Protein AF-Q2LQ74-F1 (afdb_monomer)

Sequence (138 aa):
MLEENQHVRLFPEARRLSMDRFRWEEEKEQRQAEYLKRHEYMARLFVEDRLTFERERKRLLDEFFNGIEDKDRRRRLRTLQTSFEEKMKHAGSARNRFVLVQTFFWDHFLKTWQPCIRKMDTLLKNYAGKIADLSDPS

Foldseek 3Di:
DPDPPPPVPDDPPVVVVVVVVVVVVVVVVVVVVVVVVVVVVLVCCVPPPVVVNVVVVVVVLVVVLVPDPDPVVSVVVVVVVVVLVVCLVPLPDPVSSVVVVVVVVVVCCVPPVVVVVVVVVVVVVVVVVVVVCVVDPD

Secondary structure (DSSP, 8-state):
--STTSTTSS-HHHHHHHHHHHHHHHHHHHHHHHHHHHHHHHHHHHHH-HHHHHHHHHHHHHHHHHT---HHHHHHHHHHHHHHHHHHHHT-SHHHHHHHHHHHHHHHIIIIIHHHHHHHHHHHHHHHHHHHHHHS--

Organism: Syntrophus aciditrophicus (strain SB) (NCBI:txid56780)

pLDDT: mean 82.55, std 15.13, range [39.53, 96.0]

Radius of gyration: 24.01 Å; Cα contacts (8 Å, |Δi|>4): 24; chains: 1; bounding box: 74×33×54 Å

Solvent-accessible surface area (backbone atoms only — not comparable to full-atom values): 7816 Å² total; per-residue (Å²): 143,87,76,87,79,64,83,83,75,79,50,76,64,60,53,48,56,51,50,54,48,52,50,51,52,52,55,45,51,53,51,5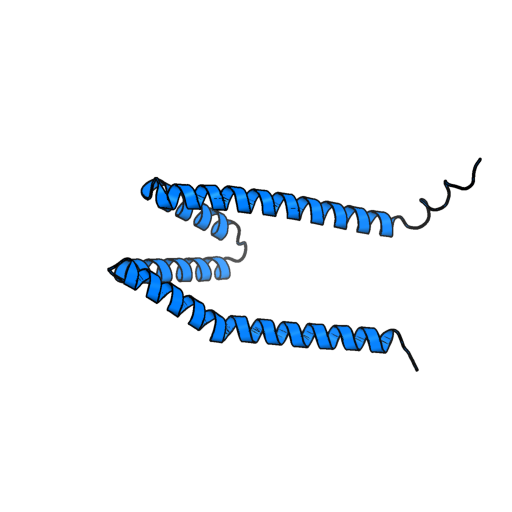0,52,53,52,52,55,52,48,54,52,50,56,48,25,57,75,76,35,55,68,60,29,54,52,50,52,50,52,53,52,50,53,56,46,69,70,43,82,54,61,68,62,33,50,54,53,50,54,50,52,50,55,50,50,52,54,52,65,70,38,72,50,73,66,46,34,51,51,51,52,52,50,54,49,52,53,45,37,65,74,49,48,52,56,50,52,51,52,50,52,52,52,52,52,55,50,53,50,55,50,53,56,68,74,56,77,126

Structure (mmCIF, N/CA/C/O backbone):
data_AF-Q2LQ74-F1
#
_entry.id   AF-Q2LQ74-F1
#
loop_
_atom_site.group_PDB
_atom_site.id
_atom_site.type_symbol
_atom_site.label_atom_id
_atom_site.label_alt_id
_atom_site.label_comp_id
_atom_site.label_asym_id
_atom_site.label_entity_id
_atom_site.label_seq_id
_atom_site.pdbx_PDB_ins_code
_atom_site.Cartn_x
_atom_site.Cartn_y
_atom_site.Cartn_z
_atom_site.occupancy
_atom_site.B_iso_or_equiv
_atom_site.auth_seq_id
_atom_site.auth_comp_id
_atom_site.auth_asym_id
_atom_site.auth_atom_id
_atom_site.pdbx_PDB_model_num
ATOM 1 N N . MET A 1 1 ? 58.537 13.098 -13.949 1.00 44.66 1 MET A N 1
ATOM 2 C CA . MET A 1 1 ? 57.210 13.524 -13.451 1.00 44.66 1 MET A CA 1
ATOM 3 C C . MET A 1 1 ? 56.448 14.176 -14.592 1.00 44.66 1 MET A C 1
ATOM 5 O O . MET A 1 1 ? 56.652 15.366 -14.754 1.00 44.66 1 MET A O 1
ATOM 9 N N . LEU A 1 2 ? 55.675 13.434 -15.404 1.00 44.81 2 LEU A N 1
ATOM 10 C CA . LEU A 1 2 ? 54.627 13.982 -16.300 1.00 44.81 2 LEU A CA 1
ATOM 11 C C . LEU A 1 2 ? 53.886 12.894 -17.130 1.00 44.81 2 LEU A C 1
ATOM 13 O O . LEU A 1 2 ? 53.505 13.156 -18.261 1.00 44.81 2 LEU A O 1
ATOM 17 N N . GLU A 1 3 ? 53.639 11.686 -16.603 1.00 39.97 3 GLU A N 1
ATOM 18 C CA . GLU A 1 3 ? 52.863 10.659 -17.350 1.00 39.97 3 GLU A CA 1
ATOM 19 C C . GLU A 1 3 ? 51.535 10.235 -16.703 1.00 39.97 3 GLU A C 1
ATOM 21 O O . GLU A 1 3 ? 50.737 9.553 -17.335 1.00 39.97 3 GLU A O 1
ATOM 26 N N . GLU A 1 4 ? 51.194 10.718 -15.507 1.00 44.44 4 GLU A N 1
ATOM 27 C CA . GLU A 1 4 ? 49.927 10.337 -14.853 1.00 44.44 4 GLU A CA 1
ATOM 28 C C . GLU A 1 4 ? 48.695 11.143 -15.308 1.00 44.44 4 GLU A C 1
ATOM 30 O O . GLU A 1 4 ? 47.569 10.821 -14.943 1.00 44.44 4 GLU A O 1
ATOM 35 N N . ASN A 1 5 ? 48.863 12.179 -16.137 1.00 47.34 5 ASN A N 1
ATOM 36 C CA . ASN A 1 5 ? 47.788 13.141 -16.432 1.00 47.34 5 ASN A CA 1
ATOM 37 C C . ASN A 1 5 ? 47.125 13.010 -17.818 1.00 47.34 5 ASN A C 1
ATOM 39 O O . ASN A 1 5 ? 46.320 13.868 -18.190 1.00 47.34 5 ASN A O 1
ATOM 43 N N . GLN A 1 6 ? 47.417 11.959 -18.594 1.00 41.50 6 GLN A N 1
ATOM 44 C CA . GLN A 1 6 ? 46.831 11.791 -19.937 1.00 41.50 6 GLN A CA 1
ATOM 45 C C . GLN A 1 6 ? 45.644 10.818 -20.007 1.00 41.50 6 GLN A C 1
ATOM 47 O O . GLN A 1 6 ? 44.796 10.967 -20.886 1.00 41.50 6 GLN A O 1
ATOM 52 N N . HIS A 1 7 ? 45.477 9.905 -19.045 1.00 39.53 7 HIS A N 1
ATOM 53 C CA . HIS A 1 7 ? 44.406 8.899 -19.112 1.00 39.53 7 HIS A CA 1
ATOM 54 C C . HIS A 1 7 ? 42.998 9.424 -18.776 1.00 39.53 7 HIS A C 1
ATOM 56 O O . HIS A 1 7 ? 41.995 8.768 -19.047 1.00 39.53 7 HIS A O 1
ATOM 62 N N . VAL A 1 8 ? 42.901 10.638 -18.230 1.00 46.75 8 VAL A N 1
ATOM 63 C CA . VAL A 1 8 ? 41.642 11.249 -17.770 1.00 46.75 8 VAL A CA 1
ATOM 64 C C . VAL A 1 8 ? 40.922 12.034 -18.888 1.00 46.75 8 VAL A C 1
ATOM 66 O O . VAL A 1 8 ? 39.775 12.458 -18.713 1.00 46.75 8 VAL A O 1
ATOM 69 N N . ARG A 1 9 ? 41.554 12.221 -20.059 1.00 47.66 9 ARG A N 1
ATOM 70 C CA . ARG A 1 9 ? 41.056 13.089 -21.148 1.00 47.66 9 ARG A CA 1
ATOM 71 C C . ARG A 1 9 ? 40.392 12.378 -22.333 1.00 47.66 9 ARG A C 1
ATOM 73 O O . ARG A 1 9 ? 39.990 13.072 -23.260 1.00 47.66 9 ARG A O 1
ATOM 80 N N . LEU A 1 10 ? 40.257 11.050 -22.337 1.00 49.75 10 LEU A N 1
ATOM 81 C CA . LEU A 1 10 ? 39.886 10.339 -23.572 1.00 49.75 10 LEU A CA 1
ATOM 82 C C . LEU A 1 10 ? 38.399 10.007 -23.762 1.00 49.75 10 LEU A C 1
ATOM 84 O O . LEU A 1 10 ? 38.015 9.756 -24.895 1.00 49.75 10 LEU A O 1
ATOM 88 N N . PHE A 1 11 ? 37.529 10.085 -22.747 1.00 50.53 11 PHE A N 1
ATOM 89 C CA . PHE A 1 11 ? 36.098 9.785 -22.948 1.00 50.53 11 PHE A CA 1
ATOM 90 C C . PHE A 1 11 ? 35.181 10.655 -22.068 1.00 50.53 11 PHE A C 1
ATOM 92 O O . PHE A 1 11 ? 34.838 10.267 -20.947 1.00 50.53 11 PHE A O 1
ATOM 99 N N . PRO A 1 12 ? 34.748 11.834 -22.556 1.00 57.25 12 PRO A N 1
ATOM 100 C CA . PRO A 1 12 ? 33.781 12.699 -21.865 1.00 57.25 12 PRO A CA 1
ATOM 101 C C . PRO A 1 12 ? 32.465 11.977 -21.535 1.00 57.25 12 PRO A C 1
ATOM 103 O O . PRO A 1 12 ? 31.821 12.255 -20.525 1.00 57.25 12 PRO A O 1
ATOM 106 N N . GLU A 1 13 ? 32.092 11.021 -22.382 1.00 54.84 13 GLU A N 1
ATOM 107 C CA . GLU A 1 13 ? 30.862 10.239 -22.296 1.00 54.84 13 GLU A CA 1
ATOM 108 C C . GLU A 1 13 ? 30.921 9.178 -21.185 1.00 54.84 13 GLU A C 1
ATOM 110 O O . GLU A 1 13 ? 29.977 9.046 -20.411 1.00 54.84 13 GLU A O 1
ATOM 115 N N . ALA A 1 14 ? 32.071 8.517 -20.999 1.00 57.34 14 ALA A N 1
ATOM 116 C CA . ALA A 1 14 ? 32.286 7.580 -19.892 1.00 57.34 14 ALA A CA 1
ATOM 117 C C . ALA A 1 14 ? 32.239 8.283 -18.524 1.00 57.34 14 ALA A C 1
ATOM 119 O O . ALA A 1 14 ? 31.691 7.742 -17.564 1.00 57.34 14 ALA A O 1
ATOM 120 N N . ARG A 1 15 ? 32.751 9.520 -18.445 1.00 56.72 15 ARG A N 1
ATOM 121 C CA . ARG A 1 15 ? 32.677 10.344 -17.228 1.00 56.72 15 ARG A CA 1
ATOM 122 C C . ARG A 1 15 ? 31.246 10.802 -16.926 1.00 56.72 15 ARG A C 1
ATOM 124 O O . ARG A 1 15 ? 30.856 10.821 -15.763 1.00 56.72 15 ARG A O 1
ATOM 131 N N . ARG A 1 16 ? 30.449 11.137 -17.950 1.00 59.38 16 ARG A N 1
ATOM 132 C CA . ARG A 1 16 ? 29.010 11.415 -17.777 1.00 59.38 16 ARG A CA 1
ATOM 133 C C . ARG A 1 16 ? 28.266 10.193 -17.262 1.00 59.38 16 ARG A C 1
ATOM 135 O O . ARG A 1 16 ? 27.610 10.294 -16.239 1.00 59.38 16 ARG A O 1
ATOM 142 N N . LEU A 1 17 ? 28.440 9.036 -17.899 1.00 64.19 17 LEU A N 1
ATOM 143 C CA . LEU A 1 17 ? 27.772 7.799 -17.490 1.00 64.19 17 LEU A CA 1
ATOM 144 C C . LEU A 1 17 ? 28.166 7.355 -16.072 1.00 64.19 17 LEU A C 1
ATOM 146 O O . LEU A 1 17 ? 27.326 6.816 -15.352 1.00 64.19 17 LEU A O 1
ATOM 150 N N . SER A 1 18 ? 29.414 7.590 -15.642 1.00 62.81 18 SER A N 1
ATOM 151 C CA . SER A 1 18 ? 29.829 7.309 -14.261 1.00 62.81 18 SER A CA 1
ATOM 152 C C . SER A 1 18 ? 29.241 8.309 -13.262 1.00 62.81 18 SER A C 1
ATOM 154 O O . SER A 1 18 ? 28.826 7.897 -12.183 1.00 62.81 18 SER A O 1
ATOM 156 N N . MET A 1 19 ? 29.167 9.601 -13.607 1.00 62.91 19 MET A N 1
ATOM 157 C CA . MET A 1 19 ? 28.520 10.613 -12.762 1.00 62.91 19 MET A CA 1
ATOM 158 C C . MET A 1 19 ? 27.007 10.401 -12.666 1.00 62.91 19 MET A C 1
ATOM 160 O O . MET A 1 19 ? 26.459 10.500 -11.574 1.00 62.91 19 MET A O 1
ATOM 164 N N . ASP A 1 20 ? 26.338 10.063 -13.767 1.00 71.62 20 ASP A N 1
ATOM 165 C CA . ASP A 1 20 ? 24.903 9.771 -13.786 1.00 71.62 20 ASP A CA 1
ATOM 166 C C . ASP A 1 20 ? 24.589 8.510 -12.969 1.00 71.62 20 ASP A C 1
ATOM 168 O O . ASP A 1 20 ? 23.612 8.486 -12.221 1.00 71.62 20 ASP A O 1
ATOM 172 N N . ARG A 1 21 ? 25.454 7.486 -13.034 1.00 70.31 21 ARG A N 1
ATOM 173 C CA . ARG A 1 21 ? 25.348 6.293 -12.182 1.00 70.31 21 ARG A CA 1
ATOM 174 C C . ARG A 1 21 ? 25.538 6.627 -10.703 1.00 70.31 21 ARG A C 1
ATOM 176 O O . ARG A 1 21 ? 24.722 6.200 -9.896 1.00 70.31 21 ARG A O 1
ATOM 183 N N . PHE A 1 22 ? 26.568 7.399 -10.359 1.00 67.56 22 PHE A N 1
ATOM 184 C CA . PHE A 1 22 ? 26.840 7.790 -8.973 1.00 67.56 22 PHE A CA 1
ATOM 185 C C . PHE A 1 22 ? 25.692 8.628 -8.392 1.00 67.56 22 PHE A C 1
ATOM 187 O O . PHE A 1 22 ? 25.221 8.349 -7.295 1.00 67.56 22 PHE A O 1
ATOM 194 N N . ARG A 1 23 ? 25.159 9.585 -9.166 1.00 73.19 23 ARG A N 1
ATOM 195 C CA . ARG A 1 23 ? 23.971 10.361 -8.777 1.00 73.19 23 ARG A CA 1
ATOM 196 C C . ARG A 1 23 ? 22.743 9.475 -8.599 1.00 73.19 23 ARG A C 1
ATOM 198 O O . ARG A 1 23 ? 22.017 9.650 -7.632 1.00 73.19 23 ARG A O 1
ATOM 205 N N . TRP A 1 24 ? 22.520 8.505 -9.484 1.00 75.19 24 TRP A N 1
ATOM 206 C CA . TRP A 1 24 ? 21.404 7.567 -9.351 1.00 75.19 24 TRP A CA 1
ATOM 207 C C . TRP A 1 24 ? 21.528 6.670 -8.110 1.00 75.19 24 TRP A C 1
ATOM 209 O O . TRP A 1 24 ? 20.523 6.396 -7.452 1.00 75.19 24 TRP A O 1
ATOM 219 N N . GLU A 1 25 ? 22.739 6.209 -7.786 1.00 76.44 25 GLU A N 1
ATOM 220 C CA . GLU A 1 25 ? 23.022 5.423 -6.579 1.00 76.44 25 GLU A CA 1
ATOM 221 C C . GLU A 1 25 ? 22.798 6.256 -5.312 1.00 76.44 25 GLU A C 1
ATOM 223 O O . GLU A 1 25 ? 22.089 5.812 -4.410 1.00 76.44 25 GLU A O 1
ATOM 228 N N . GLU A 1 26 ? 23.283 7.496 -5.286 1.00 73.06 26 GLU A N 1
ATOM 229 C CA . GLU A 1 26 ? 23.084 8.425 -4.172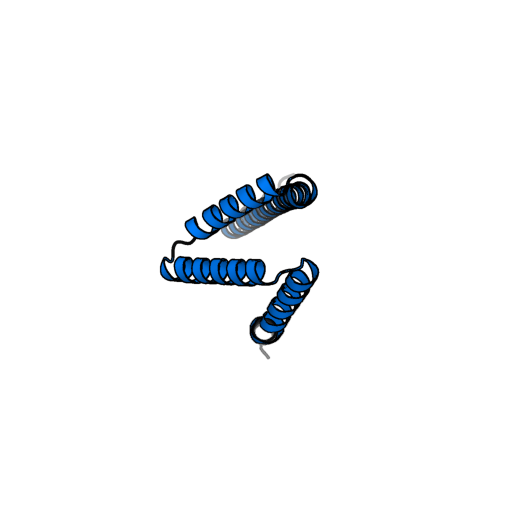 1.00 73.06 26 GLU A CA 1
ATOM 230 C C . GLU A 1 26 ? 21.598 8.804 -3.999 1.00 73.06 26 GLU A C 1
ATOM 232 O O . GLU A 1 26 ? 21.044 8.720 -2.902 1.00 73.06 26 GLU A O 1
ATOM 237 N N . GLU A 1 27 ? 20.887 9.109 -5.089 1.00 83.69 27 GLU A N 1
ATOM 238 C CA . GLU A 1 27 ? 19.434 9.341 -5.088 1.00 83.69 27 GLU A CA 1
ATOM 239 C C . GLU A 1 27 ? 18.643 8.092 -4.667 1.00 83.69 27 GLU A C 1
ATOM 241 O O . GLU A 1 27 ? 17.541 8.181 -4.114 1.00 83.69 27 GLU A O 1
ATOM 246 N N . LYS A 1 28 ? 19.158 6.892 -4.943 1.00 85.88 28 LYS A N 1
ATOM 247 C CA . LYS A 1 28 ? 18.555 5.634 -4.490 1.00 85.88 28 LYS A CA 1
ATOM 248 C C . LYS A 1 28 ? 18.747 5.449 -2.987 1.00 85.88 28 LYS A C 1
ATOM 250 O O . LYS A 1 28 ? 17.770 5.110 -2.317 1.00 85.88 28 LYS A O 1
ATOM 255 N N . GLU A 1 29 ? 19.946 5.682 -2.461 1.00 86.75 29 GLU A N 1
ATOM 256 C CA . GLU A 1 29 ? 20.230 5.591 -1.025 1.00 86.75 29 GLU A CA 1
ATOM 257 C C . GLU A 1 29 ? 19.414 6.606 -0.225 1.00 86.75 29 GLU A C 1
ATOM 259 O O . GLU A 1 29 ? 18.775 6.239 0.763 1.00 86.75 29 GLU A O 1
ATOM 264 N N . GLN A 1 30 ? 19.341 7.853 -0.695 1.00 89.94 30 GLN A N 1
ATOM 265 C CA . GLN A 1 30 ? 18.526 8.892 -0.066 1.00 89.94 30 GLN A CA 1
ATOM 266 C C . GLN A 1 30 ? 17.044 8.506 -0.039 1.00 89.94 30 GLN A C 1
ATOM 268 O O . GLN A 1 30 ? 16.415 8.553 1.021 1.00 89.94 30 GLN A O 1
ATOM 273 N N . ARG A 1 31 ? 16.492 8.032 -1.169 1.00 86.25 31 ARG A N 1
ATOM 274 C CA . ARG A 1 31 ? 15.109 7.528 -1.210 1.00 86.25 31 ARG A CA 1
ATOM 275 C C . ARG A 1 31 ? 14.910 6.378 -0.233 1.00 86.25 31 ARG A C 1
ATOM 277 O O . ARG A 1 31 ? 13.918 6.358 0.487 1.00 86.25 31 ARG A O 1
ATOM 284 N N . GLN A 1 32 ? 15.833 5.421 -0.188 1.00 89.06 32 GLN A N 1
ATOM 285 C CA . GLN A 1 32 ? 15.737 4.278 0.715 1.00 89.06 32 GLN A CA 1
ATOM 286 C C . GLN A 1 32 ? 15.742 4.710 2.187 1.00 89.06 32 GLN A C 1
ATOM 288 O O . GLN A 1 32 ? 14.907 4.233 2.958 1.00 89.06 32 GLN A O 1
ATOM 293 N N . ALA A 1 33 ? 16.632 5.627 2.571 1.00 92.69 33 ALA A N 1
ATOM 294 C CA . ALA A 1 33 ? 16.698 6.165 3.926 1.00 92.69 33 ALA A CA 1
ATOM 295 C C . ALA A 1 33 ? 15.403 6.900 4.311 1.00 92.69 33 ALA A C 1
ATOM 297 O O . ALA A 1 33 ? 14.868 6.690 5.403 1.00 92.69 33 ALA A O 1
ATOM 298 N N . GLU A 1 34 ? 14.852 7.709 3.403 1.00 91.06 34 GLU A N 1
ATOM 299 C CA . GLU A 1 34 ? 13.583 8.404 3.621 1.00 91.06 34 GLU A CA 1
ATOM 300 C C . GLU A 1 34 ? 12.411 7.421 3.773 1.00 91.06 34 GLU A C 1
ATOM 302 O O . GLU A 1 34 ? 11.614 7.544 4.708 1.00 91.06 34 GLU A O 1
ATOM 307 N N . TYR A 1 35 ? 12.338 6.398 2.913 1.00 88.50 35 TYR A N 1
ATOM 308 C CA . TYR A 1 35 ? 11.323 5.347 3.008 1.00 88.50 35 TYR A CA 1
ATOM 309 C C . TYR A 1 35 ? 11.407 4.580 4.327 1.00 88.50 35 TYR A C 1
ATOM 311 O O . TYR A 1 35 ? 10.372 4.347 4.952 1.00 88.50 35 TYR A O 1
ATOM 319 N N . LEU A 1 36 ? 12.611 4.213 4.772 1.00 92.31 36 LEU A N 1
ATOM 320 C CA . LEU A 1 36 ? 12.818 3.510 6.039 1.00 92.31 36 LEU A CA 1
ATOM 321 C C . LEU A 1 36 ? 12.385 4.365 7.230 1.00 92.31 36 LEU A C 1
ATOM 323 O O . LEU A 1 36 ? 11.611 3.899 8.065 1.00 92.31 36 LEU A O 1
ATOM 327 N N . LYS A 1 37 ? 12.800 5.634 7.271 1.00 94.12 37 LYS A N 1
ATOM 328 C CA . LYS A 1 37 ? 12.412 6.570 8.334 1.00 94.12 37 LYS A CA 1
ATOM 329 C C . LYS A 1 37 ? 10.896 6.772 8.383 1.00 94.12 37 LYS A C 1
ATOM 331 O O . LYS A 1 37 ? 10.295 6.757 9.457 1.00 94.12 37 LYS A O 1
ATOM 336 N N . ARG A 1 38 ? 10.258 6.933 7.219 1.00 91.94 38 ARG A N 1
ATOM 337 C CA . ARG A 1 38 ? 8.799 7.070 7.113 1.00 91.94 38 ARG A CA 1
ATOM 338 C C . ARG A 1 38 ? 8.089 5.779 7.532 1.00 91.94 38 ARG A C 1
ATOM 340 O O . ARG A 1 38 ? 7.066 5.848 8.207 1.00 91.94 38 ARG A O 1
ATOM 347 N N . HIS A 1 39 ? 8.633 4.613 7.185 1.00 91.62 39 HIS A N 1
ATOM 348 C CA . HIS A 1 39 ? 8.099 3.322 7.614 1.00 91.62 39 HIS A CA 1
ATOM 349 C C . HIS A 1 39 ? 8.162 3.155 9.135 1.00 91.62 39 HIS A C 1
ATOM 351 O O . HIS A 1 39 ? 7.152 2.809 9.743 1.00 91.62 39 HIS A O 1
ATOM 357 N N . GLU A 1 40 ? 9.306 3.454 9.752 1.00 94.00 40 GLU A N 1
ATOM 358 C CA . GLU A 1 40 ? 9.478 3.385 11.206 1.00 94.00 40 GLU A CA 1
ATOM 359 C C . GLU A 1 40 ? 8.498 4.318 11.932 1.00 94.00 40 GLU A C 1
ATOM 361 O O . GLU A 1 40 ? 7.826 3.908 12.879 1.00 94.00 40 GLU A O 1
ATOM 366 N N . TYR A 1 41 ? 8.345 5.551 11.439 1.00 94.81 41 TYR A N 1
ATOM 367 C CA . TYR A 1 41 ? 7.374 6.508 11.966 1.00 94.81 41 TYR A CA 1
ATOM 368 C C . TYR A 1 41 ? 5.936 5.973 11.902 1.00 94.81 41 TYR A C 1
ATOM 370 O O . TYR A 1 41 ? 5.215 5.998 12.900 1.00 94.81 41 TYR A O 1
ATOM 378 N N . MET A 1 42 ? 5.527 5.428 10.754 1.00 95.44 42 MET A N 1
ATOM 379 C CA . MET A 1 42 ? 4.192 4.848 10.591 1.00 95.44 42 MET A CA 1
ATOM 380 C C . MET A 1 42 ? 3.981 3.612 11.473 1.00 95.44 42 MET A C 1
ATOM 382 O O . MET A 1 42 ? 2.897 3.440 12.029 1.00 95.44 42 MET A O 1
ATOM 386 N N . ALA A 1 43 ? 4.998 2.762 11.628 1.00 92.38 43 ALA A N 1
ATOM 387 C CA . ALA A 1 43 ? 4.939 1.595 12.505 1.00 92.38 43 ALA A CA 1
ATOM 388 C C . ALA A 1 43 ? 4.760 2.004 13.973 1.00 92.38 43 ALA A C 1
ATOM 390 O O . ALA A 1 43 ? 3.946 1.413 14.681 1.00 92.38 43 ALA A O 1
ATOM 391 N N . ARG A 1 44 ? 5.455 3.062 14.404 1.00 95.19 44 ARG A N 1
ATOM 392 C CA . ARG A 1 44 ? 5.309 3.635 15.743 1.00 95.19 44 ARG A CA 1
ATOM 393 C C . ARG A 1 44 ? 3.891 4.152 15.982 1.00 95.19 44 ARG A C 1
ATOM 395 O O . ARG A 1 44 ? 3.237 3.719 16.927 1.00 95.19 44 ARG A O 1
ATOM 402 N N . LEU A 1 45 ? 3.373 4.982 15.072 1.00 93.75 45 LEU A N 1
ATOM 403 C CA . LEU A 1 45 ? 1.999 5.489 15.157 1.00 93.75 45 LEU A CA 1
ATOM 404 C C . LEU A 1 45 ? 0.967 4.357 15.217 1.00 93.75 45 LEU A C 1
ATOM 406 O O . LEU A 1 45 ? 0.004 4.440 15.967 1.00 93.75 45 LEU A O 1
ATOM 410 N N . PHE A 1 46 ? 1.157 3.281 14.454 1.00 90.75 46 PHE A N 1
ATOM 411 C CA . PHE A 1 46 ? 0.221 2.157 14.441 1.00 90.75 46 PHE A CA 1
ATOM 412 C C . PHE A 1 46 ? 0.011 1.532 15.828 1.00 90.75 46 PHE A C 1
ATOM 414 O O . PHE A 1 46 ? -1.098 1.072 16.119 1.00 90.75 46 PHE A O 1
ATOM 421 N N . VAL A 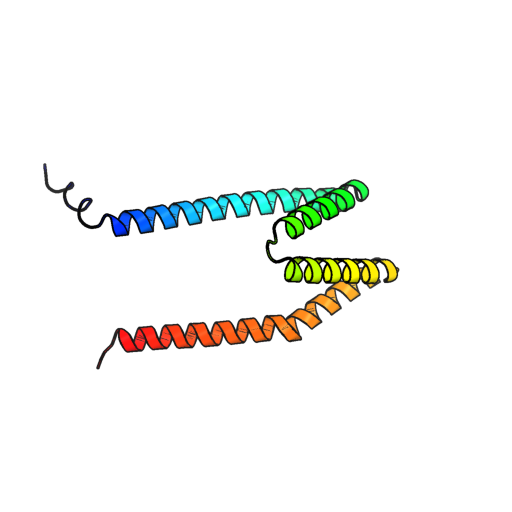1 47 ? 1.072 1.494 16.641 1.00 89.75 47 VAL A N 1
ATOM 422 C CA . VAL A 1 47 ? 1.080 0.921 17.992 1.00 89.75 47 VAL A CA 1
ATOM 423 C C . VAL A 1 47 ? 0.652 1.955 19.031 1.00 89.75 47 VAL A C 1
ATOM 425 O O . VAL A 1 47 ? -0.151 1.636 19.903 1.00 89.75 47 VAL A O 1
ATOM 428 N N . GLU A 1 48 ? 1.172 3.179 18.933 1.00 94.50 48 GLU A N 1
ATOM 429 C CA . GLU A 1 48 ? 1.044 4.202 19.979 1.00 94.50 48 GLU A CA 1
ATOM 430 C C . GLU A 1 48 ? -0.192 5.099 19.811 1.00 94.50 48 GLU A C 1
ATOM 432 O O . GLU A 1 48 ? -0.878 5.390 20.788 1.00 94.50 48 GLU A O 1
ATOM 437 N N . ASP A 1 49 ? -0.506 5.525 18.584 1.00 93.69 49 ASP A N 1
ATOM 438 C CA . ASP A 1 49 ? -1.618 6.434 18.286 1.00 93.69 49 ASP A CA 1
ATOM 439 C C . ASP A 1 49 ? -2.314 6.054 16.976 1.00 93.69 49 ASP A C 1
ATOM 441 O O . ASP A 1 49 ? -1.997 6.514 15.868 1.00 93.69 49 ASP A O 1
ATOM 445 N N . ARG A 1 50 ? -3.351 5.230 17.133 1.00 89.50 50 ARG A N 1
ATOM 446 C CA . ARG A 1 50 ? -4.130 4.714 16.013 1.00 89.50 50 ARG A CA 1
ATOM 447 C C . ARG A 1 50 ? -4.809 5.807 15.192 1.00 89.50 50 ARG A C 1
ATOM 449 O O . ARG A 1 50 ? -4.956 5.648 13.980 1.00 89.50 50 ARG A O 1
ATOM 456 N N . LEU A 1 51 ? -5.259 6.888 15.827 1.00 93.06 51 LEU A N 1
ATOM 457 C CA . LEU A 1 51 ? -5.989 7.941 15.129 1.00 93.06 51 LEU A CA 1
ATOM 458 C C . LEU A 1 51 ? -5.042 8.738 14.233 1.00 93.06 51 LEU A C 1
ATOM 460 O O . LEU A 1 51 ? -5.358 8.984 13.065 1.00 93.06 51 LEU A O 1
ATOM 464 N N . THR A 1 52 ? -3.875 9.103 14.762 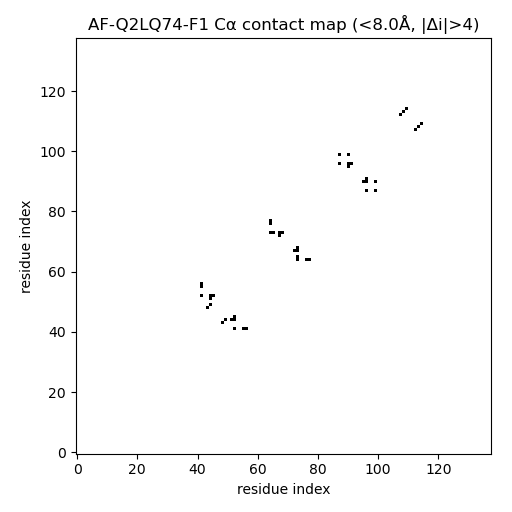1.00 94.94 52 THR A N 1
ATOM 465 C CA . THR A 1 52 ? -2.836 9.791 13.990 1.00 94.94 52 THR A CA 1
ATOM 466 C C . THR A 1 52 ? -2.298 8.896 12.877 1.00 94.94 52 THR A C 1
ATOM 468 O O . THR A 1 52 ? -2.157 9.367 11.748 1.00 94.94 52 THR A O 1
ATOM 471 N N . PHE A 1 53 ? -2.123 7.593 13.132 1.00 94.69 53 PHE A N 1
ATOM 472 C CA . PHE A 1 53 ? -1.777 6.620 12.092 1.00 94.69 53 PHE A CA 1
ATOM 473 C C . PHE A 1 53 ? -2.752 6.651 10.908 1.00 94.69 53 PHE A C 1
ATOM 475 O O . PHE A 1 53 ? -2.322 6.775 9.762 1.00 94.69 53 PHE A O 1
ATOM 482 N N . GLU A 1 54 ? -4.064 6.543 11.150 1.00 92.94 54 GLU A N 1
ATOM 483 C CA . GLU A 1 54 ? -5.040 6.490 10.051 1.00 92.94 54 GLU A CA 1
ATOM 484 C C . GLU A 1 54 ? -5.112 7.815 9.275 1.00 92.94 54 GLU A C 1
ATOM 486 O O . GLU A 1 54 ? -5.283 7.805 8.052 1.00 92.94 54 GLU A O 1
ATOM 491 N N . ARG A 1 55 ? -4.928 8.959 9.951 1.00 94.69 55 ARG A N 1
ATOM 492 C CA . ARG A 1 55 ? -4.835 10.273 9.290 1.00 94.69 55 ARG A CA 1
ATOM 493 C C . ARG A 1 55 ? -3.621 10.349 8.371 1.00 94.69 55 ARG A C 1
ATOM 495 O O . ARG A 1 55 ? -3.762 10.718 7.205 1.00 94.69 55 ARG A O 1
ATOM 502 N N . GLU A 1 56 ? -2.458 9.958 8.877 1.00 95.81 56 GLU A N 1
ATOM 503 C CA . GLU A 1 56 ? -1.209 10.015 8.122 1.00 95.81 56 GLU A CA 1
ATOM 504 C C . GLU A 1 56 ? -1.199 9.010 6.966 1.00 95.81 56 GLU A C 1
ATOM 506 O O . GLU A 1 56 ? -0.825 9.345 5.843 1.00 95.81 56 GLU A O 1
ATOM 511 N N . ARG A 1 57 ? -1.731 7.803 7.185 1.00 94.06 57 ARG A N 1
ATOM 512 C CA . ARG A 1 57 ? -1.941 6.802 6.134 1.00 94.06 57 ARG A CA 1
ATOM 513 C C . ARG A 1 57 ? -2.791 7.364 4.995 1.00 94.06 57 ARG A C 1
ATOM 515 O O . ARG A 1 57 ? -2.437 7.187 3.830 1.00 94.06 57 ARG A O 1
ATOM 522 N N . LYS A 1 58 ? -3.897 8.043 5.313 1.00 93.69 58 LYS A N 1
ATOM 523 C CA . LYS A 1 58 ? -4.757 8.670 4.302 1.00 93.69 58 LYS A CA 1
ATOM 524 C C . LYS A 1 58 ? -4.021 9.781 3.549 1.00 93.69 58 LYS A C 1
ATOM 526 O O . LYS A 1 58 ? -4.063 9.789 2.322 1.00 93.69 58 LYS A O 1
ATOM 531 N N . ARG A 1 59 ? -3.299 10.654 4.264 1.00 95.81 59 ARG A N 1
ATOM 532 C CA . ARG A 1 59 ? -2.474 11.721 3.672 1.00 95.81 59 ARG A CA 1
ATOM 533 C C . ARG A 1 59 ? -1.467 11.160 2.664 1.00 95.81 59 ARG A C 1
ATOM 535 O O . ARG A 1 59 ? -1.405 11.647 1.540 1.00 95.81 59 ARG A O 1
ATOM 542 N N . LEU A 1 60 ? -0.729 10.116 3.044 1.00 93.88 60 LEU A N 1
ATOM 543 C CA . LEU A 1 60 ? 0.276 9.470 2.194 1.00 93.88 60 LEU A CA 1
ATOM 544 C C . LEU A 1 60 ? -0.338 8.788 0.966 1.00 93.88 60 LEU A C 1
ATOM 546 O O . LEU A 1 60 ? 0.223 8.865 -0.125 1.00 93.88 60 LEU A O 1
ATOM 550 N N . LEU A 1 61 ? -1.495 8.137 1.119 1.00 92.81 61 LEU A N 1
ATOM 551 C CA . LEU A 1 61 ? -2.220 7.558 -0.015 1.00 92.81 61 LEU A CA 1
ATOM 552 C C . LEU A 1 61 ? -2.698 8.640 -0.987 1.00 92.81 61 LEU A C 1
ATOM 554 O O . LEU A 1 61 ? -2.576 8.470 -2.198 1.00 92.81 61 LEU A O 1
ATOM 558 N N . ASP A 1 62 ? -3.210 9.760 -0.476 1.00 93.75 62 ASP A N 1
ATOM 559 C CA . ASP A 1 62 ? -3.623 10.881 -1.317 1.00 93.75 62 ASP A CA 1
ATOM 560 C C . ASP A 1 62 ? -2.434 11.524 -2.040 1.00 93.75 62 ASP A C 1
ATOM 562 O O . ASP A 1 62 ? -2.529 11.764 -3.244 1.00 93.75 62 ASP A O 1
ATOM 566 N N . GLU A 1 63 ? -1.308 11.730 -1.352 1.00 94.38 63 GLU A N 1
ATOM 567 C CA . GLU A 1 63 ? -0.042 12.192 -1.941 1.00 94.38 63 GLU A CA 1
ATOM 568 C C . GLU A 1 63 ? 0.399 11.261 -3.083 1.00 94.38 63 GLU A C 1
ATOM 570 O O . GLU A 1 63 ? 0.613 11.715 -4.210 1.00 94.38 63 GLU A O 1
ATOM 575 N N . PHE A 1 64 ? 0.413 9.947 -2.833 1.00 93.12 64 PHE A N 1
ATOM 576 C CA . PHE A 1 64 ? 0.746 8.935 -3.834 1.00 93.12 64 PHE A CA 1
ATOM 577 C C . PHE A 1 64 ? -0.183 8.990 -5.052 1.00 93.12 64 PHE A C 1
ATOM 579 O O . PHE A 1 64 ? 0.289 9.066 -6.184 1.00 93.12 64 PHE A O 1
ATOM 586 N N . PHE A 1 65 ? -1.505 8.976 -4.853 1.00 92.69 65 PHE A N 1
ATOM 587 C CA . PHE A 1 65 ? -2.448 8.982 -5.974 1.00 92.69 65 PHE A CA 1
ATOM 588 C C . PHE A 1 65 ? -2.406 10.288 -6.766 1.00 92.69 65 PHE A C 1
ATOM 590 O O . PHE A 1 65 ? -2.570 10.267 -7.986 1.00 92.69 65 PHE A O 1
ATOM 597 N N . ASN A 1 66 ? -2.195 11.422 -6.103 1.00 93.25 66 ASN A N 1
ATOM 598 C CA . ASN A 1 66 ? -2.126 12.716 -6.774 1.00 93.25 66 ASN A CA 1
ATOM 599 C C . ASN A 1 66 ? -0.869 12.853 -7.644 1.00 93.25 66 ASN A C 1
ATOM 601 O O . ASN A 1 66 ? -0.940 13.525 -8.672 1.00 93.25 66 ASN A O 1
ATOM 605 N N . GLY A 1 67 ? 0.217 12.152 -7.301 1.00 92.56 67 GLY A N 1
ATOM 606 C CA . GLY A 1 67 ? 1.428 12.066 -8.122 1.00 92.56 67 GLY A CA 1
ATOM 607 C C . GLY A 1 67 ? 1.289 11.232 -9.406 1.00 92.56 67 GLY A C 1
ATOM 608 O O . GLY A 1 67 ? 2.176 11.265 -10.252 1.00 92.56 67 GLY A O 1
ATOM 609 N N . ILE A 1 68 ? 0.194 10.484 -9.597 1.00 93.81 68 ILE A N 1
ATOM 610 C CA . ILE A 1 68 ? -0.004 9.639 -10.789 1.00 93.81 68 ILE A CA 1
ATOM 611 C C . ILE A 1 68 ? -0.626 10.463 -11.914 1.00 93.81 68 ILE A C 1
ATOM 613 O O . ILE A 1 68 ? -1.820 10.752 -11.857 1.00 93.81 68 ILE A O 1
ATOM 617 N N . GLU A 1 69 ? 0.137 10.803 -12.951 1.00 93.88 69 GLU A N 1
ATOM 618 C CA . GLU A 1 69 ? -0.331 11.627 -14.082 1.00 93.88 69 GLU A CA 1
ATOM 619 C C . GLU A 1 69 ? -1.521 11.012 -14.840 1.00 93.88 69 GLU A C 1
ATOM 621 O O . GLU A 1 69 ? -2.501 11.700 -15.130 1.00 93.88 69 GLU A O 1
ATOM 626 N N . ASP A 1 70 ? -1.474 9.702 -15.102 1.00 96.00 70 ASP A N 1
ATOM 627 C CA . ASP A 1 70 ? -2.549 8.963 -15.771 1.00 96.00 70 ASP A CA 1
ATOM 628 C C . ASP A 1 70 ? -3.820 8.933 -14.902 1.00 96.00 70 ASP A C 1
ATOM 630 O O . ASP A 1 70 ? -3.901 8.238 -13.880 1.00 96.00 70 ASP A O 1
ATOM 634 N N . LYS A 1 71 ? -4.840 9.678 -15.345 1.00 94.00 71 LYS A N 1
ATOM 635 C CA . LYS A 1 71 ? -6.132 9.814 -14.660 1.00 94.00 71 LYS A CA 1
ATOM 636 C C . LYS A 1 71 ? -6.886 8.490 -14.544 1.00 94.00 71 LYS A C 1
ATOM 638 O O . LYS A 1 71 ? -7.489 8.234 -13.499 1.00 94.00 71 LYS A O 1
ATOM 643 N N . ASP A 1 72 ? -6.834 7.636 -15.561 1.00 93.88 72 ASP A N 1
ATOM 644 C CA . ASP A 1 72 ? -7.535 6.353 -15.543 1.00 93.88 72 ASP A CA 1
ATOM 645 C C . ASP A 1 72 ? -6.849 5.377 -14.593 1.00 93.88 72 ASP A C 1
ATOM 647 O O . ASP A 1 72 ? -7.509 4.708 -13.790 1.00 93.88 72 ASP A O 1
ATOM 651 N N . ARG A 1 73 ? -5.513 5.331 -14.612 1.00 91.25 73 ARG A N 1
ATOM 652 C CA . ARG A 1 73 ? -4.741 4.550 -13.637 1.00 91.25 73 ARG A CA 1
ATOM 653 C C . ARG A 1 73 ? -4.978 5.042 -12.215 1.00 91.25 73 ARG A C 1
ATOM 655 O O . ARG A 1 73 ? -5.223 4.217 -11.333 1.00 91.25 73 ARG A O 1
ATOM 662 N N . ARG A 1 74 ? -4.963 6.358 -11.993 1.00 95.19 74 ARG A N 1
ATOM 663 C CA . ARG A 1 74 ? -5.272 6.977 -10.697 1.00 95.19 74 ARG A CA 1
ATOM 664 C C . ARG A 1 74 ? -6.654 6.556 -10.199 1.00 95.19 74 ARG A C 1
ATOM 666 O O . ARG A 1 74 ? -6.782 6.125 -9.054 1.00 95.19 74 ARG A O 1
ATOM 673 N N . ARG A 1 75 ? -7.677 6.626 -11.059 1.00 94.00 75 ARG A N 1
ATOM 674 C CA . ARG A 1 75 ? -9.045 6.201 -10.731 1.00 94.00 75 ARG A CA 1
ATOM 675 C C . ARG A 1 75 ? -9.095 4.725 -10.343 1.00 94.00 75 ARG A C 1
ATOM 677 O O . ARG A 1 75 ? -9.620 4.410 -9.280 1.00 94.00 75 ARG A O 1
ATOM 684 N N . ARG A 1 76 ? -8.512 3.833 -11.156 1.00 91.69 76 ARG A N 1
ATOM 685 C CA . ARG A 1 76 ? -8.482 2.385 -10.873 1.00 91.69 76 ARG A CA 1
ATOM 686 C C . ARG A 1 76 ? -7.836 2.078 -9.522 1.00 91.69 76 ARG A C 1
ATOM 688 O O . ARG A 1 76 ? -8.367 1.273 -8.762 1.00 91.69 76 ARG A O 1
ATOM 695 N N . LEU A 1 77 ? -6.721 2.735 -9.208 1.00 91.56 77 LEU A N 1
ATOM 696 C CA . LEU A 1 77 ? -6.013 2.536 -7.943 1.00 91.56 77 LEU A CA 1
ATOM 697 C C . LEU A 1 77 ? -6.802 3.061 -6.739 1.00 91.56 77 LEU A C 1
ATOM 699 O O . LEU A 1 77 ? -6.861 2.379 -5.719 1.00 91.56 77 LEU A O 1
ATOM 703 N N . ARG A 1 78 ? -7.473 4.213 -6.868 1.00 93.50 78 ARG A N 1
ATOM 704 C CA . ARG A 1 78 ? -8.386 4.709 -5.827 1.00 93.50 78 ARG A CA 1
ATOM 705 C C . ARG A 1 78 ? -9.545 3.737 -5.592 1.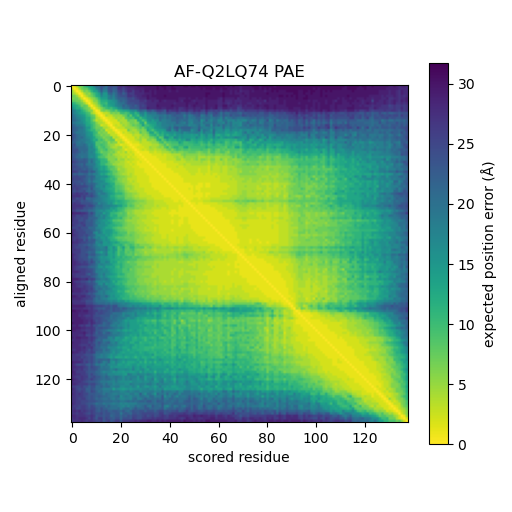00 93.50 78 ARG A C 1
ATOM 707 O O . ARG A 1 78 ? -9.810 3.389 -4.448 1.00 93.50 78 ARG A O 1
ATOM 714 N N . THR A 1 79 ? -10.180 3.235 -6.653 1.00 93.81 79 THR A N 1
ATOM 715 C CA . THR A 1 79 ? -11.252 2.230 -6.540 1.00 93.81 79 THR A CA 1
ATOM 716 C C . THR A 1 79 ? -10.768 0.953 -5.851 1.00 93.81 79 THR A C 1
ATOM 718 O O . THR A 1 79 ? -11.462 0.427 -4.982 1.00 93.81 79 THR A O 1
ATOM 721 N N . LEU A 1 80 ? -9.568 0.471 -6.190 1.00 90.31 80 LEU A N 1
ATOM 722 C CA . LEU A 1 80 ? -8.966 -0.690 -5.533 1.00 90.31 80 LEU A CA 1
ATOM 723 C C . LEU A 1 80 ? -8.765 -0.444 -4.030 1.00 90.31 80 LEU A C 1
ATOM 725 O O . LEU A 1 80 ? -9.139 -1.291 -3.217 1.00 90.31 80 LEU A O 1
ATOM 729 N N . GLN A 1 81 ? -8.214 0.719 -3.674 1.00 91.75 81 GLN A N 1
ATOM 730 C CA . GLN A 1 81 ? -7.973 1.112 -2.287 1.00 91.75 81 GLN A CA 1
ATOM 731 C C . GLN A 1 81 ? -9.277 1.179 -1.481 1.00 91.75 81 GLN A C 1
ATOM 733 O O . GLN A 1 81 ? -9.351 0.605 -0.397 1.00 91.75 81 GLN A O 1
ATOM 738 N N . THR A 1 82 ? -10.324 1.804 -2.027 1.00 91.88 82 THR A N 1
ATOM 739 C CA . THR A 1 82 ? -11.645 1.878 -1.384 1.00 91.88 82 THR A CA 1
ATOM 740 C C . THR A 1 82 ? -12.256 0.492 -1.182 1.00 91.88 82 THR A C 1
ATOM 742 O O . THR A 1 82 ? -12.655 0.160 -0.069 1.00 91.88 82 THR A O 1
ATOM 745 N N . SER A 1 83 ? -12.246 -0.364 -2.210 1.00 89.06 83 SER A N 1
ATOM 746 C CA . SER A 1 83 ? -12.747 -1.743 -2.096 1.00 89.06 83 SER A CA 1
ATOM 747 C C . SER A 1 83 ? -12.003 -2.531 -1.009 1.00 89.06 83 SER A C 1
ATOM 749 O O . SER A 1 83 ? -12.597 -3.336 -0.292 1.00 89.06 83 SER A O 1
ATOM 751 N N . PHE A 1 84 ? -10.686 -2.344 -0.887 1.00 87.31 84 PHE A N 1
ATOM 752 C CA . PHE A 1 84 ? -9.909 -2.987 0.171 1.00 87.31 84 PHE A CA 1
ATOM 753 C C . PHE A 1 84 ? -10.343 -2.506 1.562 1.00 87.31 84 PHE A C 1
ATOM 755 O O . PHE A 1 84 ? -10.575 -3.329 2.447 1.00 87.31 84 PHE A O 1
ATOM 762 N N . GLU A 1 85 ? -10.497 -1.195 1.754 1.00 88.44 85 GLU A N 1
ATOM 763 C CA . GLU A 1 85 ? -10.940 -0.611 3.026 1.00 88.44 85 GLU A CA 1
ATOM 764 C C . GLU A 1 85 ? -12.333 -1.087 3.437 1.00 88.44 85 GLU A C 1
ATOM 766 O O . GLU A 1 85 ? -12.531 -1.468 4.591 1.00 88.44 85 GLU A O 1
ATOM 771 N N . GLU A 1 86 ? -13.278 -1.133 2.499 1.00 89.50 86 GLU A N 1
ATOM 772 C CA . GLU A 1 86 ? -14.630 -1.644 2.735 1.00 89.50 86 GLU A CA 1
ATOM 773 C C . GLU A 1 86 ? -14.595 -3.104 3.200 1.00 89.50 86 GLU A C 1
ATOM 775 O O . GLU A 1 86 ? -15.159 -3.442 4.245 1.00 89.50 86 GLU A O 1
ATOM 780 N N . LYS A 1 87 ? -13.850 -3.965 2.494 1.00 86.94 87 LYS A N 1
ATOM 781 C CA . LYS A 1 87 ? -13.677 -5.375 2.881 1.00 86.94 87 LYS A CA 1
ATOM 782 C C . LYS A 1 87 ? -13.079 -5.508 4.280 1.00 86.94 87 LYS A C 1
ATOM 784 O O . LYS A 1 87 ? -13.552 -6.315 5.078 1.00 86.94 87 LYS A O 1
ATOM 789 N N . MET A 1 88 ? -12.070 -4.700 4.606 1.00 85.25 88 MET A N 1
ATOM 790 C CA . MET A 1 88 ? -11.425 -4.736 5.922 1.00 85.25 88 MET A CA 1
ATOM 791 C C . MET A 1 88 ? -12.322 -4.199 7.040 1.00 85.25 88 MET A C 1
ATOM 793 O O . MET A 1 88 ? -12.284 -4.725 8.154 1.00 85.25 88 MET A O 1
ATOM 797 N N . LYS A 1 89 ? -13.163 -3.200 6.756 1.00 85.56 89 LYS A N 1
ATOM 798 C CA . LYS A 1 89 ? -14.159 -2.678 7.699 1.00 85.56 89 LYS A CA 1
ATOM 799 C C . LYS A 1 89 ? -15.201 -3.741 8.054 1.00 85.56 89 LYS A C 1
ATOM 801 O O . LYS A 1 89 ? -15.530 -3.902 9.226 1.00 85.56 89 LYS A O 1
ATOM 806 N N . HIS A 1 90 ? -15.677 -4.496 7.064 1.00 82.50 90 HIS A N 1
ATOM 807 C CA . HIS A 1 90 ? -16.706 -5.526 7.252 1.00 82.50 90 HIS A CA 1
ATOM 808 C C . HIS A 1 90 ? -16.176 -6.879 7.752 1.00 82.50 90 HIS A C 1
ATOM 810 O O . HIS A 1 90 ? -16.960 -7.729 8.159 1.00 82.50 90 HIS A O 1
ATOM 816 N N . ALA A 1 91 ? -14.857 -7.075 7.798 1.00 81.94 91 ALA A N 1
ATOM 817 C CA . ALA A 1 91 ? -14.227 -8.309 8.270 1.00 81.94 91 ALA A CA 1
ATOM 818 C C . ALA A 1 91 ? -14.485 -8.638 9.759 1.00 81.94 91 ALA A C 1
ATOM 820 O O . ALA A 1 91 ? -14.237 -9.761 10.201 1.00 81.94 91 ALA A O 1
ATOM 821 N N . GLY A 1 92 ? -14.967 -7.678 10.555 1.00 83.25 92 GLY A N 1
ATOM 822 C CA . GLY A 1 92 ? -15.282 -7.882 11.970 1.00 83.25 92 GLY A CA 1
ATOM 823 C C . GLY A 1 92 ? -14.040 -7.862 12.864 1.00 83.25 92 GLY A C 1
ATOM 824 O O . GLY A 1 92 ? -13.540 -6.790 13.208 1.00 83.25 92 GLY A O 1
ATOM 825 N N . SER A 1 93 ? -13.540 -9.030 13.281 1.00 86.38 93 SER A N 1
ATOM 826 C CA . SER A 1 93 ? -12.429 -9.135 14.241 1.00 86.38 93 SER A CA 1
ATOM 827 C C . SER A 1 93 ? -11.060 -8.825 13.613 1.00 86.38 93 SER A C 1
ATOM 829 O O . SER A 1 93 ? -10.863 -8.929 12.400 1.00 86.38 93 SER A O 1
ATOM 831 N N . ALA A 1 94 ? -10.070 -8.480 14.445 1.00 81.75 94 ALA A N 1
ATOM 832 C CA . ALA A 1 94 ? -8.690 -8.283 13.987 1.00 81.75 94 ALA A CA 1
ATOM 833 C C . ALA A 1 94 ? -8.102 -9.553 13.346 1.00 81.75 94 ALA A C 1
ATOM 835 O O . ALA A 1 94 ? -7.404 -9.471 12.337 1.00 81.75 94 ALA A O 1
ATOM 836 N N . ARG A 1 95 ? -8.450 -10.730 13.883 1.00 82.00 95 ARG A N 1
ATOM 837 C CA . ARG A 1 95 ? -8.040 -12.026 13.333 1.00 82.00 95 ARG A CA 1
ATOM 838 C C . ARG A 1 95 ? -8.619 -12.261 11.940 1.00 82.00 95 ARG A C 1
ATOM 840 O O . ARG A 1 95 ? -7.888 -12.674 11.048 1.00 82.00 95 ARG A O 1
ATOM 847 N N . ASN A 1 96 ? -9.893 -11.938 11.731 1.00 85.38 96 ASN A N 1
ATOM 848 C CA . ASN A 1 96 ? -10.530 -12.070 10.421 1.00 85.38 96 ASN A CA 1
ATOM 849 C C . ASN A 1 96 ? -9.906 -11.122 9.391 1.00 85.38 96 ASN A C 1
ATOM 851 O O . ASN A 1 96 ? -9.636 -11.539 8.268 1.00 85.38 96 ASN A O 1
ATOM 855 N N . ARG A 1 97 ? -9.619 -9.869 9.780 1.00 85.19 97 ARG A N 1
ATOM 856 C CA . ARG A 1 97 ? -8.876 -8.925 8.927 1.00 85.19 97 ARG A CA 1
ATOM 857 C C . ARG A 1 97 ? -7.520 -9.489 8.520 1.00 85.19 97 ARG A C 1
ATOM 859 O O . ARG A 1 97 ? -7.185 -9.459 7.342 1.00 85.19 97 ARG A O 1
ATOM 866 N N . PHE A 1 98 ? -6.761 -10.028 9.472 1.00 86.56 98 PHE A N 1
ATOM 867 C CA . PHE A 1 98 ? -5.451 -10.612 9.195 1.00 86.56 98 PHE A CA 1
AT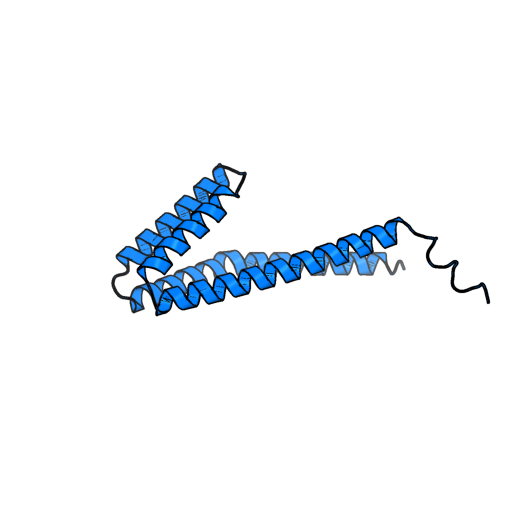OM 868 C C . PHE A 1 98 ? -5.537 -11.783 8.209 1.00 86.56 98 PHE A C 1
ATOM 870 O O . PHE A 1 98 ? -4.822 -11.788 7.209 1.00 86.56 98 PHE A O 1
ATOM 877 N N . VAL A 1 99 ? -6.462 -12.722 8.436 1.00 85.12 99 VAL A N 1
ATOM 878 C CA . VAL A 1 99 ? -6.686 -13.856 7.527 1.00 85.12 99 VAL A CA 1
ATOM 879 C C . VAL A 1 99 ? -7.062 -13.367 6.127 1.00 85.12 99 VAL A C 1
ATOM 881 O O . VAL A 1 99 ? -6.461 -13.812 5.157 1.00 85.12 99 VAL A O 1
ATOM 884 N N . LEU A 1 100 ? -7.976 -12.398 6.003 1.00 86.50 100 LEU A N 1
ATOM 885 C CA . LEU A 1 100 ? -8.353 -11.835 4.701 1.00 86.50 100 LEU A CA 1
ATOM 886 C C . LEU A 1 100 ? -7.177 -11.171 3.981 1.00 86.50 100 LEU A C 1
ATOM 888 O O . LEU A 1 100 ? -7.026 -11.358 2.776 1.00 86.50 100 LEU A O 1
ATOM 892 N N . VAL A 1 101 ? -6.333 -10.421 4.697 1.00 87.50 101 VAL A N 1
ATOM 893 C CA . VAL A 1 101 ? -5.118 -9.831 4.114 1.00 87.50 101 VAL A CA 1
ATOM 894 C C . VAL A 1 101 ? -4.198 -10.926 3.581 1.00 87.50 101 VAL A C 1
ATOM 896 O O . VAL A 1 101 ? -3.745 -10.824 2.442 1.00 87.50 101 VAL A O 1
ATOM 899 N N . GLN A 1 102 ? -3.957 -11.988 4.357 1.00 87.19 102 GLN A N 1
ATOM 900 C CA . GLN A 1 102 ? -3.143 -13.120 3.907 1.00 87.19 102 GLN A CA 1
ATOM 901 C C . GLN A 1 102 ? -3.747 -13.793 2.673 1.00 87.19 102 GLN A C 1
ATOM 903 O O . GLN A 1 102 ? -3.027 -14.063 1.714 1.00 87.19 102 GLN A O 1
ATOM 908 N N . THR A 1 103 ? -5.061 -14.029 2.666 1.00 89.56 103 THR A N 1
ATOM 909 C CA . THR A 1 103 ? -5.758 -14.626 1.524 1.00 89.56 103 THR A CA 1
ATOM 910 C C . THR A 1 103 ? -5.612 -13.761 0.278 1.00 89.56 103 THR A C 1
ATOM 912 O O . THR A 1 103 ? -5.201 -14.270 -0.759 1.00 89.56 103 THR A O 1
ATOM 915 N N . PHE A 1 104 ? -5.887 -12.455 0.363 1.00 85.69 104 PHE A N 1
ATOM 916 C CA . PHE A 1 104 ? -5.763 -11.554 -0.786 1.00 85.69 104 PHE A CA 1
ATOM 917 C C . PHE A 1 104 ? -4.324 -11.440 -1.288 1.00 85.69 104 PHE A C 1
ATOM 919 O O . PHE A 1 104 ? -4.105 -11.413 -2.499 1.00 85.69 104 PHE A O 1
ATOM 926 N N . PHE A 1 105 ? -3.349 -11.411 -0.377 1.00 89.62 105 PHE A N 1
ATOM 927 C CA . PHE A 1 105 ? -1.936 -11.403 -0.736 1.00 89.62 105 PHE A CA 1
ATOM 928 C C . PHE A 1 105 ? -1.553 -12.663 -1.516 1.00 89.62 105 PHE A C 1
ATOM 930 O O . PHE A 1 105 ? -1.054 -12.557 -2.636 1.00 89.62 105 PHE A O 1
ATOM 937 N N . TRP A 1 106 ? -1.813 -13.848 -0.957 1.00 91.9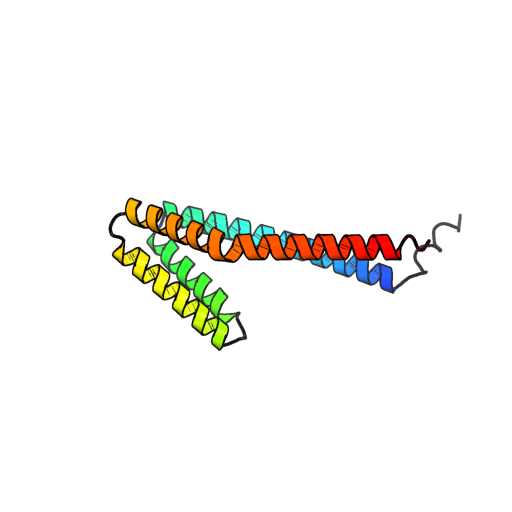4 106 TRP A N 1
ATOM 938 C CA . TRP A 1 106 ? -1.418 -15.108 -1.586 1.00 91.94 106 TRP A CA 1
ATOM 939 C C . TRP A 1 106 ? -2.172 -15.369 -2.887 1.00 91.94 106 TRP A C 1
ATOM 941 O O . TRP A 1 106 ? -1.565 -15.822 -3.855 1.00 91.94 106 TRP A O 1
ATOM 951 N N . ASP A 1 107 ? -3.455 -15.014 -2.951 1.00 92.69 107 ASP A N 1
ATOM 952 C CA . ASP A 1 107 ? -4.243 -15.113 -4.177 1.00 92.69 107 ASP A CA 1
ATOM 953 C C . ASP A 1 107 ? -3.629 -14.272 -5.304 1.00 92.69 107 ASP A C 1
ATOM 955 O O . ASP A 1 107 ? -3.401 -14.765 -6.411 1.00 92.69 107 ASP A O 1
ATOM 959 N N . HIS A 1 108 ? -3.286 -13.014 -5.012 1.00 90.19 108 HIS A N 1
ATOM 960 C CA . HIS A 1 108 ? -2.696 -12.121 -6.003 1.00 90.19 108 HIS A CA 1
ATOM 961 C C . HIS A 1 108 ? -1.259 -12.513 -6.366 1.00 90.19 108 HIS A C 1
ATOM 963 O O . HIS A 1 108 ? -0.882 -12.448 -7.540 1.00 90.19 108 HIS A O 1
ATOM 969 N N . PHE A 1 109 ? -0.473 -12.965 -5.385 1.00 89.75 109 PHE A N 1
ATOM 970 C CA . PHE A 1 109 ? 0.877 -13.462 -5.612 1.00 89.75 109 PHE A CA 1
ATOM 971 C C . PHE A 1 109 ? 0.868 -14.638 -6.593 1.00 89.75 109 PHE A C 1
ATOM 973 O O . PHE A 1 109 ? 1.551 -14.582 -7.614 1.00 89.75 109 PHE A O 1
ATOM 980 N N . LEU A 1 110 ? 0.055 -15.663 -6.327 1.00 93.38 110 LEU A N 1
ATOM 981 C CA . LEU A 1 110 ? -0.001 -16.878 -7.144 1.00 93.38 110 LEU A CA 1
ATOM 982 C C . LEU A 1 110 ? -0.599 -16.620 -8.532 1.00 93.38 110 LEU A C 1
ATOM 984 O O . LEU A 1 110 ? -0.096 -17.139 -9.527 1.00 93.38 110 LEU A O 1
ATOM 988 N N . LYS A 1 111 ? -1.655 -15.802 -8.624 1.00 93.19 111 LYS A N 1
ATOM 989 C CA . LYS A 1 111 ? -2.358 -15.560 -9.895 1.00 93.19 111 LYS A CA 1
ATOM 990 C C . LYS A 1 111 ? -1.695 -14.508 -10.781 1.00 93.19 111 LYS A C 1
ATOM 992 O O . LYS A 1 111 ? -1.849 -14.571 -11.997 1.00 93.19 111 LYS A O 1
ATOM 997 N N . THR A 1 112 ? -0.983 -13.543 -10.195 1.00 90.94 112 THR A N 1
ATOM 998 C CA . THR A 1 112 ? -0.477 -12.368 -10.927 1.00 90.94 112 THR A CA 1
ATOM 999 C C . THR A 1 112 ? 1.037 -12.235 -10.837 1.00 90.94 112 THR A C 1
ATOM 1001 O O . THR A 1 112 ? 1.714 -12.241 -11.865 1.00 90.94 112 THR A O 1
ATOM 1004 N N . TRP A 1 113 ? 1.597 -12.116 -9.629 1.00 88.94 113 TRP A N 1
ATOM 1005 C CA . TRP A 1 113 ? 3.015 -11.765 -9.480 1.00 88.94 113 TRP A CA 1
ATOM 1006 C C . TRP A 1 113 ? 3.950 -12.910 -9.846 1.00 88.94 113 TRP A C 1
ATOM 1008 O O . TRP A 1 113 ? 4.861 -12.702 -10.640 1.00 88.94 113 TRP A O 1
ATOM 1018 N N . GLN A 1 114 ? 3.720 -14.118 -9.332 1.00 93.00 114 GLN A N 1
ATOM 1019 C CA . GLN A 1 114 ? 4.572 -15.272 -9.608 1.00 93.00 114 GLN A CA 1
ATOM 1020 C C . GLN A 1 114 ? 4.666 -15.574 -11.119 1.00 93.00 114 GLN A C 1
ATOM 1022 O O . GLN A 1 114 ? 5.789 -15.731 -11.610 1.00 93.00 114 GLN A O 1
ATOM 1027 N N . PRO A 1 115 ? 3.563 -15.597 -11.898 1.00 94.88 115 PRO A N 1
ATOM 1028 C CA . PRO A 1 115 ? 3.650 -15.732 -13.350 1.00 94.88 115 PRO A CA 1
ATOM 1029 C C . PRO A 1 115 ? 4.438 -14.604 -14.025 1.00 94.88 115 PRO A C 1
ATOM 1031 O O . PRO A 1 115 ? 5.262 -14.878 -14.896 1.00 94.88 115 PRO A O 1
ATOM 1034 N N . CYS A 1 116 ? 4.225 -13.345 -13.630 1.00 91.31 116 CYS A N 1
ATOM 1035 C CA . CYS A 1 116 ? 4.954 -12.202 -14.189 1.00 91.31 116 CYS A CA 1
ATOM 1036 C C . CYS A 1 116 ? 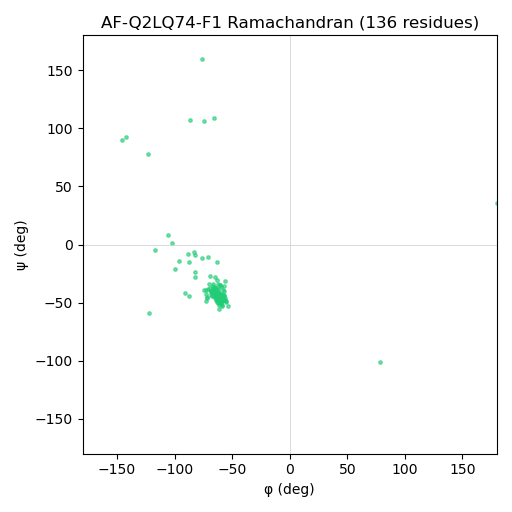6.458 -12.263 -13.894 1.00 91.31 116 CYS A C 1
ATOM 1038 O O . CYS A 1 116 ? 7.261 -12.068 -14.803 1.00 91.31 116 CYS A O 1
ATOM 1040 N N . ILE A 1 117 ? 6.838 -12.600 -12.660 1.00 91.31 117 ILE A N 1
ATOM 1041 C CA . ILE A 1 117 ? 8.240 -12.757 -12.253 1.00 91.31 117 ILE A CA 1
ATOM 1042 C C . ILE A 1 117 ? 8.901 -13.878 -13.060 1.00 91.31 117 ILE A C 1
ATOM 1044 O O . ILE A 1 117 ? 9.990 -13.688 -13.592 1.00 91.31 117 ILE A O 1
ATOM 1048 N N . ARG A 1 118 ? 8.227 -15.023 -13.231 1.00 92.56 118 ARG A N 1
ATOM 1049 C CA . ARG A 1 118 ? 8.741 -16.127 -14.060 1.00 92.56 118 ARG A CA 1
ATOM 1050 C C . ARG A 1 118 ? 8.911 -15.736 -15.528 1.00 92.56 118 ARG A C 1
ATOM 1052 O O . ARG A 1 118 ? 9.906 -16.107 -16.149 1.00 92.56 118 ARG A O 1
ATOM 1059 N N . LYS A 1 119 ? 7.966 -14.974 -16.088 1.00 92.12 119 LYS A N 1
ATOM 1060 C CA . LYS A 1 119 ? 8.092 -14.432 -17.450 1.00 92.12 119 LYS A CA 1
ATOM 1061 C C . LYS A 1 119 ? 9.297 -13.498 -17.566 1.00 92.12 119 LYS A C 1
ATOM 1063 O O . LYS A 1 119 ? 10.053 -13.621 -18.523 1.00 92.12 119 LYS A O 1
ATOM 1068 N N . MET A 1 120 ? 9.503 -12.611 -16.591 1.00 90.38 120 MET A N 1
ATOM 1069 C CA . MET A 1 120 ? 10.670 -11.723 -16.552 1.00 90.38 120 MET A CA 1
ATOM 1070 C C . MET A 1 120 ? 11.987 -12.499 -16.456 1.00 90.38 120 MET A C 1
ATOM 1072 O O . MET A 1 120 ? 12.886 -12.231 -17.243 1.00 90.38 120 MET A O 1
ATOM 1076 N N . ASP A 1 121 ? 12.085 -13.493 -15.569 1.00 90.25 121 ASP A N 1
ATOM 1077 C CA . ASP A 1 121 ? 13.272 -14.357 -15.446 1.00 90.25 121 ASP A CA 1
ATOM 1078 C C . ASP A 1 121 ? 13.607 -15.055 -16.774 1.00 90.25 121 ASP A C 1
ATOM 1080 O O . ASP A 1 121 ? 14.751 -15.046 -17.225 1.00 90.25 121 ASP A O 1
ATOM 1084 N N . THR A 1 122 ? 12.587 -15.579 -17.459 1.00 91.88 122 THR A N 1
ATOM 1085 C CA .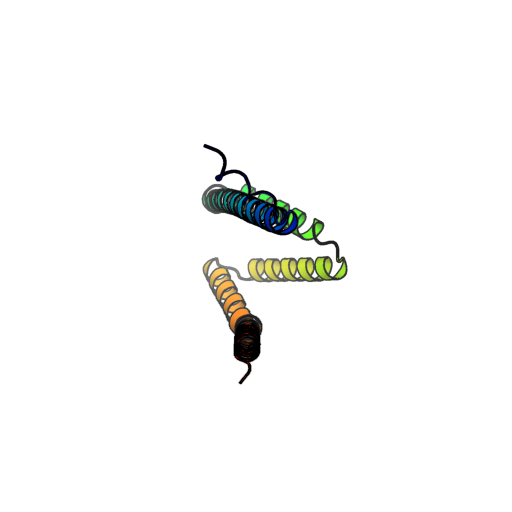 THR A 1 122 ? 12.751 -16.216 -18.776 1.00 91.88 122 THR A CA 1
ATOM 1086 C C . THR A 1 122 ? 13.279 -15.229 -19.821 1.00 91.88 122 THR A C 1
ATOM 1088 O O . THR A 1 122 ? 14.202 -15.546 -20.567 1.00 91.88 122 THR A O 1
ATOM 1091 N N . LEU A 1 123 ? 12.723 -14.014 -19.869 1.00 90.69 123 LEU A N 1
ATOM 1092 C CA . LEU A 1 123 ? 13.165 -12.975 -20.804 1.00 90.69 123 LEU A CA 1
ATOM 1093 C C . LEU A 1 123 ? 14.605 -12.533 -20.528 1.00 90.69 123 LEU A C 1
ATOM 1095 O O . LEU A 1 123 ? 15.375 -12.370 -21.472 1.00 90.69 123 LEU A O 1
ATOM 1099 N N . LEU A 1 124 ? 14.978 -12.383 -19.255 1.00 89.56 124 LEU A N 1
ATOM 1100 C CA . LEU A 1 124 ? 16.334 -12.010 -18.853 1.00 89.56 124 LEU A CA 1
ATOM 1101 C C . LEU A 1 124 ? 17.353 -13.092 -19.223 1.00 89.56 124 LEU A C 1
ATOM 1103 O O . LEU A 1 124 ? 18.397 -12.768 -19.782 1.00 89.56 124 LEU A O 1
ATOM 1107 N N . LYS A 1 125 ? 17.036 -14.370 -18.989 1.00 88.75 125 LYS A N 1
ATOM 1108 C CA . LYS A 1 125 ? 17.890 -15.498 -19.399 1.00 88.75 125 LYS A CA 1
ATOM 1109 C C . LYS A 1 125 ? 18.066 -15.562 -20.913 1.00 88.75 125 LYS A C 1
ATOM 1111 O O . LYS A 1 125 ? 19.187 -15.702 -21.390 1.00 88.75 125 LYS A O 1
ATOM 1116 N N . ASN A 1 126 ? 16.981 -15.386 -21.666 1.00 86.19 126 ASN A N 1
ATOM 1117 C CA . ASN A 1 126 ? 17.037 -15.357 -23.128 1.00 86.19 126 ASN A CA 1
ATOM 1118 C C . ASN A 1 126 ? 17.863 -14.175 -23.649 1.00 86.19 126 ASN A C 1
ATOM 1120 O O . ASN A 1 126 ? 18.574 -14.307 -24.640 1.00 86.19 126 ASN A O 1
ATOM 1124 N N . TYR A 1 127 ? 17.769 -13.015 -22.999 1.00 83.75 127 TYR A N 1
ATOM 1125 C CA . TYR A 1 127 ? 18.570 -11.848 -23.351 1.00 83.75 127 TYR A CA 1
ATOM 1126 C C . TYR A 1 127 ? 20.059 -12.067 -23.051 1.00 83.75 127 TYR A C 1
ATOM 1128 O O . TYR A 1 127 ? 20.896 -11.787 -23.902 1.00 83.75 127 TYR A O 1
ATOM 1136 N N . ALA A 1 128 ? 20.386 -12.630 -21.885 1.00 81.12 128 ALA A N 1
ATOM 1137 C CA . ALA A 1 128 ? 21.759 -12.965 -21.518 1.00 81.12 128 ALA A CA 1
ATOM 1138 C C . ALA A 1 128 ? 22.385 -13.994 -22.478 1.00 81.12 128 ALA A C 1
ATOM 1140 O O . ALA A 1 128 ? 23.520 -13.802 -22.902 1.00 81.12 128 ALA A O 1
ATOM 1141 N N . GLY A 1 129 ? 21.632 -15.027 -22.877 1.00 78.94 129 GLY A N 1
ATOM 1142 C CA . GLY A 1 129 ? 22.079 -16.006 -23.876 1.00 78.94 129 GLY A CA 1
ATOM 1143 C C . GLY A 1 129 ? 22.384 -15.363 -25.231 1.00 78.94 129 GLY A C 1
ATOM 1144 O O . GLY A 1 129 ? 23.465 -15.553 -25.768 1.00 78.94 129 GLY A O 1
ATOM 1145 N N . LYS A 1 130 ? 21.498 -14.486 -25.724 1.00 76.31 130 LYS A N 1
ATOM 1146 C CA . LYS A 1 130 ? 21.733 -13.743 -26.975 1.00 76.31 130 LYS A CA 1
ATOM 1147 C C . LYS A 1 130 ? 22.971 -12.847 -26.932 1.00 76.31 130 LYS A C 1
ATOM 1149 O O . LYS A 1 130 ? 23.610 -12.664 -27.959 1.00 76.31 130 LYS A O 1
ATOM 1154 N N . ILE A 1 131 ? 23.286 -12.251 -25.781 1.00 79.56 131 ILE A N 1
ATOM 1155 C CA . ILE A 1 131 ? 24.515 -11.460 -25.625 1.00 79.56 131 ILE A CA 1
ATOM 1156 C C . ILE A 1 131 ? 25.743 -12.370 -25.675 1.00 79.56 131 ILE A C 1
ATOM 1158 O O . ILE A 1 131 ? 26.704 -12.016 -26.350 1.00 79.56 131 ILE A O 1
ATOM 1162 N N . ALA A 1 132 ? 25.699 -13.525 -25.005 1.00 71.00 132 ALA A N 1
ATOM 1163 C CA . ALA A 1 132 ? 26.793 -14.493 -25.022 1.00 71.00 132 ALA A CA 1
ATOM 1164 C C . ALA A 1 132 ? 27.086 -14.992 -26.451 1.00 71.00 132 ALA A C 1
ATOM 1166 O O . ALA A 1 132 ? 28.240 -14.968 -26.876 1.00 71.00 132 ALA A O 1
ATOM 1167 N N . ASP A 1 133 ? 26.040 -15.315 -27.218 1.00 70.00 133 ASP A N 1
ATOM 1168 C CA . ASP A 1 133 ? 26.145 -15.753 -28.618 1.00 70.00 133 ASP A CA 1
ATOM 1169 C C . ASP A 1 133 ? 26.690 -14.654 -29.556 1.00 70.00 133 ASP A C 1
ATOM 1171 O O . ASP A 1 133 ? 27.296 -14.949 -30.582 1.00 70.00 133 ASP A O 1
ATOM 1175 N N . LEU A 1 134 ? 26.484 -13.372 -29.227 1.00 64.50 134 LEU A N 1
ATOM 1176 C CA . LEU A 1 134 ? 27.034 -12.237 -29.984 1.00 64.50 134 LEU A CA 1
ATOM 1177 C C . LEU A 1 134 ? 28.492 -11.919 -29.612 1.00 64.50 134 LEU A C 1
ATOM 1179 O O . LEU A 1 134 ? 29.192 -11.291 -30.404 1.00 64.50 134 LEU A O 1
ATOM 1183 N N . SER A 1 135 ? 28.937 -12.305 -28.411 1.00 62.59 135 SER A N 1
ATOM 1184 C CA . SER A 1 135 ? 30.309 -12.087 -27.933 1.00 62.59 135 SER A CA 1
ATOM 1185 C C . SER A 1 135 ? 31.296 -13.195 -28.313 1.00 62.59 135 SER A C 1
ATOM 1187 O O . SER A 1 135 ? 32.495 -12.944 -28.252 1.00 62.59 135 SER A O 1
ATOM 1189 N N . ASP A 1 136 ? 30.807 -14.362 -28.743 1.00 58.03 136 ASP A N 1
ATOM 1190 C CA . ASP A 1 136 ? 31.605 -15.465 -29.299 1.00 58.03 136 ASP A CA 1
ATOM 1191 C C . ASP A 1 136 ? 31.092 -15.822 -30.712 1.00 58.03 136 ASP A C 1
ATOM 1193 O O . ASP A 1 136 ? 30.342 -16.786 -30.892 1.00 58.03 136 ASP A O 1
ATOM 1197 N N . PRO A 1 137 ? 31.445 -15.037 -31.749 1.00 56.50 137 PRO A N 1
ATOM 1198 C CA . PRO A 1 137 ? 31.146 -15.417 -33.117 1.00 56.50 137 PRO A CA 1
ATOM 1199 C C . PRO A 1 137 ? 32.118 -16.534 -33.514 1.00 56.50 137 PRO A C 1
ATOM 1201 O O . PRO A 1 137 ? 33.310 -16.289 -33.702 1.00 56.50 137 PRO A O 1
ATOM 1204 N N . SER A 1 138 ? 31.616 -17.767 -33.593 1.00 57.09 138 SER A N 1
ATOM 1205 C CA . SER A 1 138 ? 32.326 -18.855 -34.284 1.00 57.09 138 SER A CA 1
ATOM 1206 C C . SER A 1 138 ? 32.543 -18.525 -35.759 1.00 57.09 138 SER A C 1
ATOM 1208 O O . SER A 1 138 ? 31.627 -17.918 -36.364 1.00 57.09 138 SER A O 1
#

Mean predicted aligned error: 12.46 Å